Protein AF-A0A3A8P8Q5-F1 (afdb_monomer)

Radius of gyration: 15.75 Å; Cα contacts (8 Å, |Δi|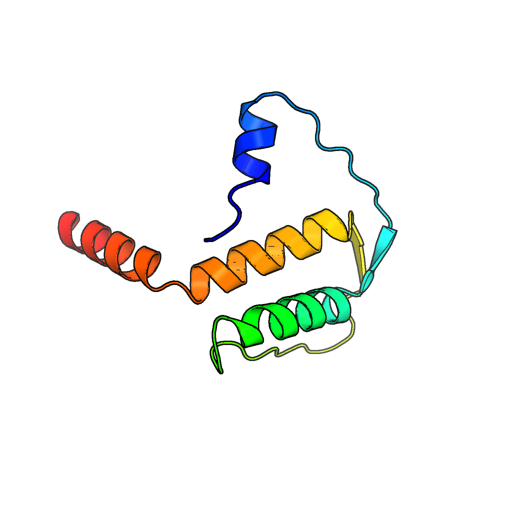>4): 75; chains: 1; bounding box: 47×32×35 Å

Organism: NCBI:txid2316726

pLDDT: mean 77.24, std 15.35, range [42.94, 94.06]

Sequence (89 aa):
MAPRLDASQIKAGKRVSLNVSECDLHAITLQALEELSAVFTDRFVLKAEGVLNLVADPTGLRRIVENLASNAAAPELFSTFSEFSRLRS

Foldseek 3Di:
DQCPPVVVCVVVVHDDDWDKDWDFLLVLLVVLVVVVCVVLPPQDDDDDDDTDIDITRSVVSSSVSNNVSVVSSDCVVVVVVVVVVVVVD

Secondary structure (DSSP, 8-state):
---THHHHHHHTTPPPPP--EEEEHHHHHHHHHHHHHTTSTT-------S--EEEE-HHHHHHHHHHHHHHHH-THHHHHHHHHHHTT-

Structure (mmCIF, N/CA/C/O backbone):
data_AF-A0A3A8P8Q5-F1
#
_entry.id   AF-A0A3A8P8Q5-F1
#
loop_
_atom_site.group_PDB
_atom_site.id
_atom_site.type_symbol
_atom_site.label_atom_id
_atom_site.label_alt_id
_atom_site.label_comp_id
_atom_site.label_asym_id
_atom_site.label_entity_id
_atom_site.label_seq_id
_atom_site.pdbx_PDB_ins_code
_atom_site.Cartn_x
_atom_site.Cartn_y
_atom_site.Cartn_z
_atom_site.occupancy
_atom_site.B_iso_or_equiv
_atom_site.auth_seq_id
_atom_site.auth_comp_id
_atom_site.auth_asym_id
_atom_site.auth_atom_id
_atom_site.pdbx_PDB_model_num
ATOM 1 N N . MET A 1 1 ? 9.691 10.495 -2.695 1.00 42.94 1 MET A N 1
ATOM 2 C CA . MET A 1 1 ? 9.403 11.093 -1.372 1.00 42.94 1 MET A CA 1
ATOM 3 C C . MET A 1 1 ? 8.533 10.109 -0.597 1.00 42.94 1 MET A C 1
ATOM 5 O O . MET A 1 1 ? 7.335 10.078 -0.823 1.00 42.94 1 MET A O 1
ATOM 9 N N . ALA A 1 2 ? 9.131 9.232 0.215 1.00 49.28 2 ALA A N 1
ATOM 10 C CA . ALA A 1 2 ? 8.392 8.203 0.954 1.00 49.28 2 ALA A CA 1
ATOM 11 C C . ALA A 1 2 ? 7.669 8.827 2.170 1.00 49.28 2 ALA A C 1
ATOM 13 O O . ALA A 1 2 ? 8.321 9.508 2.976 1.00 49.28 2 ALA A O 1
ATOM 14 N N . PRO A 1 3 ? 6.342 8.668 2.316 1.00 53.81 3 PRO A N 1
ATOM 15 C CA . PRO A 1 3 ? 5.582 9.352 3.356 1.00 53.81 3 PRO A CA 1
ATOM 16 C C . PRO A 1 3 ? 5.830 8.770 4.765 1.00 53.81 3 PRO A C 1
ATOM 18 O O . PRO A 1 3 ? 5.070 7.964 5.286 1.00 53.81 3 PRO A O 1
ATOM 21 N N . ARG A 1 4 ? 6.834 9.297 5.486 1.00 59.97 4 ARG A N 1
ATOM 22 C CA . ARG A 1 4 ? 7.082 9.092 6.945 1.00 59.97 4 ARG A CA 1
ATOM 23 C C . ARG A 1 4 ? 5.962 9.623 7.873 1.00 59.97 4 ARG A C 1
ATOM 25 O O . ARG A 1 4 ? 6.226 10.002 9.016 1.00 59.97 4 ARG A O 1
ATOM 32 N N . LEU A 1 5 ? 4.729 9.720 7.391 1.00 56.03 5 LEU A N 1
ATOM 33 C CA . LEU A 1 5 ? 3.668 10.520 8.000 1.00 56.03 5 LEU A CA 1
ATOM 34 C C . LEU A 1 5 ? 3.178 9.957 9.339 1.00 56.03 5 LEU A C 1
ATOM 36 O O . LEU A 1 5 ? 2.927 10.733 10.258 1.00 56.03 5 LEU A O 1
ATOM 40 N N . ASP A 1 6 ? 3.111 8.638 9.514 1.00 56.00 6 ASP A N 1
ATOM 41 C CA . ASP A 1 6 ? 2.571 8.087 10.765 1.00 56.00 6 ASP A CA 1
ATOM 42 C C . ASP A 1 6 ? 3.580 8.195 11.921 1.00 56.00 6 ASP A C 1
ATOM 44 O O . ASP A 1 6 ? 3.218 8.527 13.051 1.00 56.00 6 ASP A O 1
ATOM 48 N N . ALA A 1 7 ? 4.878 8.042 11.636 1.00 59.03 7 ALA A N 1
ATOM 49 C CA . ALA A 1 7 ? 5.927 8.208 12.641 1.00 59.03 7 ALA A CA 1
ATOM 50 C C . ALA A 1 7 ? 6.010 9.650 13.171 1.00 59.03 7 ALA A C 1
ATOM 52 O O . ALA A 1 7 ? 6.321 9.850 14.345 1.00 59.03 7 ALA A O 1
ATOM 53 N N . SER A 1 8 ? 5.750 10.661 12.334 1.00 58.19 8 SER A N 1
ATOM 54 C CA . SER A 1 8 ? 5.751 12.064 12.769 1.00 58.19 8 SER A CA 1
ATOM 55 C C . SER A 1 8 ? 4.490 12.431 13.559 1.00 58.19 8 SER A C 1
ATOM 57 O O . SER A 1 8 ? 4.597 13.153 14.549 1.00 58.19 8 SER A O 1
ATOM 59 N N . GLN A 1 9 ? 3.322 11.890 13.195 1.00 63.66 9 GLN A N 1
ATOM 60 C CA . GLN A 1 9 ? 2.053 12.098 13.910 1.00 63.66 9 GLN A CA 1
ATOM 61 C C . GLN A 1 9 ? 2.072 11.465 15.310 1.00 63.66 9 GLN A C 1
ATOM 63 O O . GLN A 1 9 ? 1.736 12.131 16.291 1.00 63.66 9 GLN A O 1
ATOM 68 N N . ILE A 1 10 ? 2.540 10.216 15.419 1.00 61.00 10 ILE A N 1
ATOM 69 C CA . ILE A 1 10 ? 2.655 9.503 16.701 1.00 61.00 10 ILE A CA 1
ATOM 70 C C . ILE A 1 10 ? 3.665 10.211 17.617 1.00 61.00 10 ILE A C 1
ATOM 72 O O . ILE A 1 10 ? 3.380 10.439 18.792 1.00 61.00 10 ILE A O 1
ATOM 76 N N . LYS A 1 11 ? 4.818 10.642 17.081 1.00 58.84 11 LYS A N 1
ATOM 77 C CA . LYS A 1 11 ? 5.819 11.417 17.841 1.00 58.84 11 LYS A CA 1
ATOM 78 C C . LYS A 1 11 ? 5.310 12.783 18.302 1.00 58.84 11 LYS A C 1
ATOM 80 O O . LYS A 1 11 ? 5.775 13.280 19.320 1.00 58.84 11 LYS A O 1
ATOM 85 N N . ALA A 1 12 ? 4.358 13.374 17.582 1.00 65.56 12 ALA A N 1
ATOM 86 C CA . ALA A 1 12 ? 3.703 14.622 17.964 1.00 65.56 12 ALA A CA 1
ATOM 87 C C . ALA A 1 12 ? 2.577 14.429 19.003 1.00 65.56 12 ALA A C 1
ATOM 89 O O . ALA A 1 12 ? 1.860 15.383 19.302 1.00 65.56 12 ALA A O 1
ATOM 90 N N . GLY A 1 13 ? 2.379 13.212 19.528 1.00 61.25 13 GLY A N 1
ATOM 91 C CA . GLY A 1 13 ? 1.339 12.910 20.516 1.00 61.25 13 GLY A CA 1
ATOM 92 C C . GLY A 1 13 ? -0.084 12.913 19.949 1.00 61.25 13 GLY A C 1
ATOM 93 O O . GLY A 1 13 ? -1.051 12.894 20.712 1.00 61.25 13 GLY A O 1
ATOM 94 N N . LYS A 1 14 ? -0.241 12.936 18.618 1.00 62.09 14 LYS A N 1
ATOM 95 C CA . LYS A 1 14 ? -1.555 12.875 17.973 1.00 62.09 14 LYS A CA 1
ATOM 96 C C . LYS A 1 14 ? -2.050 11.431 17.956 1.00 62.09 14 LYS A C 1
ATOM 98 O O . LYS A 1 14 ? -1.358 10.528 17.491 1.00 62.09 14 LYS A O 1
ATOM 103 N N . ARG A 1 15 ? -3.270 11.217 18.459 1.00 66.81 15 ARG A N 1
ATOM 104 C CA . ARG A 1 15 ? -3.962 9.926 18.355 1.00 66.81 15 ARG A CA 1
ATOM 105 C C . ARG A 1 15 ? -4.350 9.695 16.898 1.00 66.81 15 ARG A C 1
ATOM 107 O O . ARG A 1 15 ? -5.013 10.538 16.298 1.00 66.81 15 ARG A O 1
ATOM 114 N N . VAL A 1 16 ? -3.950 8.555 16.350 1.00 69.06 16 VAL A N 1
ATOM 115 C CA . VAL A 1 16 ? -4.419 8.100 15.040 1.00 69.06 16 VAL A CA 1
ATOM 116 C C . VAL A 1 16 ? -5.768 7.420 15.257 1.00 69.06 16 VAL A C 1
ATOM 118 O O . VAL A 1 16 ? -5.856 6.434 15.984 1.00 69.06 16 VAL A O 1
ATOM 121 N N . SER A 1 17 ? -6.830 7.984 14.682 1.00 76.12 17 SER A N 1
ATOM 122 C CA . SER A 1 17 ? -8.145 7.341 14.660 1.00 76.12 17 SER A CA 1
ATOM 123 C C . SER A 1 17 ? -8.097 6.176 13.679 1.00 76.12 17 SER A C 1
ATOM 125 O O . SER A 1 17 ? -7.871 6.400 12.493 1.00 76.12 17 SER A O 1
ATOM 127 N N . LEU A 1 18 ? -8.316 4.955 14.164 1.00 80.00 18 LEU A N 1
ATOM 128 C CA . LEU A 1 18 ? -8.439 3.768 13.321 1.00 80.00 18 LEU A CA 1
ATOM 129 C C . LEU A 1 18 ? -9.915 3.549 12.998 1.00 80.00 18 LEU A C 1
ATOM 131 O O . LEU A 1 18 ? -10.727 3.406 13.911 1.00 80.00 18 LEU A O 1
ATOM 135 N N . ASN A 1 19 ? -10.256 3.519 11.711 1.00 87.38 19 ASN A N 1
ATOM 136 C CA . ASN A 1 19 ? -11.578 3.108 11.255 1.00 87.38 19 ASN A CA 1
ATOM 137 C C . ASN A 1 19 ? -11.480 1.695 10.686 1.00 87.38 19 ASN A C 1
ATOM 139 O O . ASN A 1 19 ? -11.108 1.510 9.533 1.00 87.38 19 ASN A O 1
ATOM 143 N N . VAL A 1 20 ? -11.731 0.706 11.533 1.00 91.81 20 VAL A N 1
ATOM 144 C CA . VAL A 1 20 ? -11.448 -0.691 11.220 1.00 91.81 20 VAL A CA 1
ATOM 145 C C . VAL A 1 20 ? -12.611 -1.309 10.437 1.00 91.81 20 VAL A C 1
ATOM 147 O O . VAL A 1 20 ? -13.752 -1.258 10.891 1.00 91.81 20 VAL A O 1
ATOM 150 N N . SER A 1 21 ? -12.322 -1.929 9.292 1.00 92.69 21 SER A N 1
ATOM 151 C CA . SER A 1 21 ? -13.289 -2.655 8.461 1.00 92.69 21 SER A CA 1
ATOM 152 C C . SER A 1 21 ? -12.687 -3.940 7.894 1.00 92.69 21 SER A C 1
ATOM 154 O O . SER A 1 21 ? -11.470 -4.136 7.923 1.00 92.69 21 SER A O 1
ATOM 156 N N . GLU A 1 22 ? -13.531 -4.816 7.347 1.00 94.06 22 GLU A N 1
ATOM 157 C CA . GLU A 1 22 ? -13.046 -5.883 6.469 1.00 94.06 22 GLU A CA 1
ATOM 158 C C . GLU A 1 22 ? -12.336 -5.262 5.261 1.00 94.06 22 GLU A C 1
ATOM 160 O O . GLU A 1 22 ? -12.824 -4.307 4.651 1.00 94.06 22 GLU A O 1
ATOM 165 N N . CYS A 1 23 ? -11.150 -5.776 4.966 1.00 92.88 23 CYS A N 1
ATOM 166 C CA . CYS A 1 23 ? -10.258 -5.281 3.934 1.00 92.88 23 CYS A CA 1
ATOM 167 C C . CYS A 1 23 ? -9.785 -6.444 3.068 1.00 92.88 23 CYS A C 1
ATOM 169 O O . CYS A 1 23 ? -9.299 -7.451 3.588 1.00 92.88 23 CYS A O 1
ATOM 171 N N . ASP A 1 24 ? -9.850 -6.250 1.755 1.00 91.88 24 ASP A N 1
ATOM 172 C CA . ASP A 1 24 ? -9.143 -7.071 0.778 1.00 91.88 24 ASP A CA 1
ATOM 173 C C . ASP A 1 24 ? -7.729 -6.499 0.599 1.00 91.88 24 ASP A C 1
ATOM 175 O O . ASP A 1 24 ? -7.533 -5.454 -0.036 1.00 91.88 24 ASP A O 1
ATOM 179 N N . LEU A 1 25 ? -6.726 -7.162 1.189 1.00 91.06 25 LEU A N 1
ATOM 180 C CA . LEU A 1 25 ? -5.348 -6.672 1.106 1.00 91.06 25 LEU A CA 1
ATOM 181 C C . LEU A 1 25 ? -4.807 -6.720 -0.322 1.00 91.06 25 LEU A C 1
ATOM 183 O O . LEU A 1 25 ? -3.983 -5.879 -0.686 1.00 91.06 25 LEU A O 1
ATOM 187 N N . HIS A 1 26 ? -5.256 -7.684 -1.126 1.00 92.81 26 HIS A N 1
ATOM 188 C CA . HIS A 1 26 ? -4.823 -7.798 -2.508 1.00 92.81 26 HIS A CA 1
ATOM 189 C C . HIS A 1 26 ? -5.291 -6.578 -3.301 1.00 92.81 26 HIS A C 1
ATOM 191 O O . HIS A 1 26 ? -4.470 -5.923 -3.942 1.00 92.81 26 HIS A O 1
ATOM 197 N N . ALA A 1 27 ? -6.570 -6.211 -3.183 1.00 92.50 27 ALA A N 1
ATOM 198 C CA . ALA A 1 27 ? -7.119 -5.029 -3.845 1.00 92.50 27 ALA A CA 1
ATOM 199 C C . ALA A 1 27 ? -6.411 -3.732 -3.415 1.00 92.50 27 ALA A C 1
ATOM 201 O O . ALA A 1 27 ? -6.043 -2.922 -4.266 1.00 92.50 27 ALA A O 1
ATOM 202 N N . ILE A 1 28 ? -6.169 -3.553 -2.111 1.00 93.69 28 ILE A N 1
ATOM 203 C CA . ILE A 1 28 ? -5.461 -2.375 -1.580 1.00 93.69 28 ILE A CA 1
ATOM 204 C C . ILE A 1 28 ? -4.025 -2.308 -2.116 1.00 93.69 28 ILE A C 1
ATOM 206 O O . ILE A 1 28 ? -3.558 -1.244 -2.523 1.00 93.69 28 ILE A O 1
ATOM 210 N N . THR A 1 29 ? -3.323 -3.443 -2.123 1.00 93.62 29 THR A N 1
ATOM 211 C CA . THR A 1 29 ? -1.928 -3.513 -2.575 1.00 93.62 29 THR A CA 1
ATOM 212 C C . THR A 1 29 ? -1.824 -3.259 -4.070 1.00 93.62 29 THR A C 1
ATOM 214 O O . THR A 1 29 ? -0.963 -2.495 -4.494 1.00 93.62 29 THR A O 1
ATOM 217 N N . LEU A 1 30 ? -2.713 -3.859 -4.865 1.00 93.31 30 LEU A N 1
ATOM 218 C CA . LEU A 1 30 ? -2.744 -3.672 -6.309 1.00 93.31 30 LEU A CA 1
ATOM 219 C C . LEU A 1 30 ? -2.937 -2.196 -6.669 1.00 93.31 30 LEU A C 1
ATOM 221 O O . LEU A 1 30 ? -2.112 -1.651 -7.394 1.00 93.31 30 LEU A O 1
ATOM 225 N N . GLN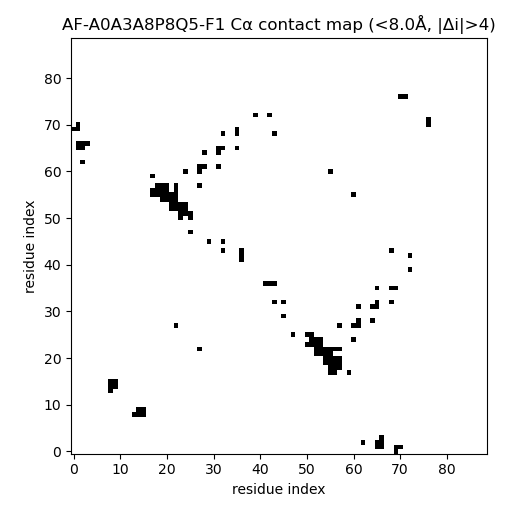 A 1 31 ? -3.941 -1.534 -6.083 1.00 93.50 31 GLN A N 1
ATOM 226 C CA . GLN A 1 31 ? -4.197 -0.109 -6.328 1.00 93.50 31 GLN A CA 1
ATOM 227 C C . GLN A 1 31 ? -2.985 0.762 -5.970 1.00 93.50 31 GLN A C 1
ATOM 229 O O . GLN A 1 31 ? -2.578 1.619 -6.752 1.00 93.50 31 GLN A O 1
ATOM 234 N N . ALA A 1 32 ? -2.361 0.519 -4.814 1.00 93.00 32 ALA A N 1
ATOM 235 C CA . ALA A 1 32 ? -1.177 1.268 -4.402 1.00 93.00 32 ALA A CA 1
ATOM 236 C C . ALA A 1 32 ? 0.009 1.066 -5.365 1.00 93.00 32 ALA A C 1
ATOM 238 O O . ALA A 1 32 ? 0.725 2.015 -5.686 1.00 93.00 32 ALA A O 1
ATOM 239 N N . LEU A 1 33 ? 0.231 -0.164 -5.839 1.00 92.25 33 LEU A N 1
ATOM 240 C CA . LEU A 1 33 ? 1.315 -0.467 -6.773 1.00 92.25 33 LEU A CA 1
ATOM 241 C C . LEU A 1 33 ? 1.053 0.086 -8.176 1.00 92.25 33 LEU A C 1
ATOM 243 O O . LEU A 1 33 ? 2.002 0.535 -8.813 1.00 92.25 33 LEU A O 1
ATOM 247 N N . GLU A 1 34 ? -0.192 0.091 -8.655 1.00 91.56 34 GLU A N 1
ATOM 248 C CA . GLU A 1 34 ? -0.569 0.711 -9.934 1.00 91.56 34 GLU A CA 1
ATOM 249 C C . GLU A 1 34 ? -0.243 2.209 -9.936 1.00 91.56 34 GLU A C 1
ATOM 251 O O . GLU A 1 34 ? 0.421 2.703 -10.850 1.00 91.56 34 GLU A O 1
ATOM 256 N N . GLU A 1 35 ? -0.611 2.923 -8.871 1.00 90.94 35 GLU A N 1
ATOM 257 C CA . GLU A 1 35 ? -0.287 4.343 -8.724 1.00 90.94 35 GLU A CA 1
ATOM 258 C C . GLU A 1 35 ? 1.225 4.590 -8.626 1.00 90.94 35 GL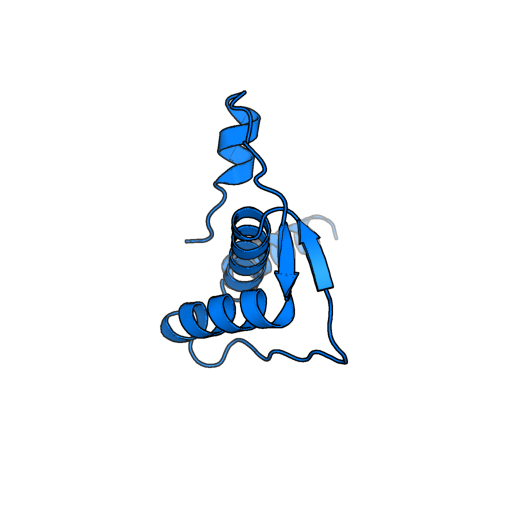U A C 1
ATOM 260 O O . GLU A 1 35 ? 1.766 5.486 -9.279 1.00 90.94 35 GLU A O 1
ATOM 265 N N . LEU A 1 36 ? 1.940 3.778 -7.844 1.00 89.19 36 LEU A N 1
ATOM 266 C CA . LEU A 1 36 ? 3.392 3.902 -7.713 1.00 89.19 36 LEU A CA 1
ATOM 267 C C . LEU A 1 36 ? 4.136 3.521 -8.996 1.00 89.19 36 LEU A C 1
ATOM 269 O O . LEU A 1 36 ? 5.221 4.049 -9.235 1.00 89.19 36 LEU A O 1
ATOM 273 N N . SER A 1 37 ? 3.569 2.658 -9.837 1.00 88.25 37 SER A N 1
ATOM 274 C CA . SER A 1 37 ? 4.159 2.270 -11.125 1.00 88.25 37 SER A CA 1
ATOM 275 C C . SER A 1 37 ? 4.176 3.425 -12.127 1.00 88.25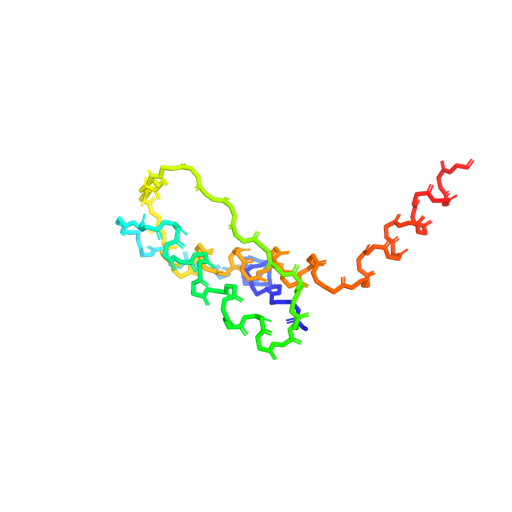 37 SER A C 1
ATOM 277 O O . SER A 1 37 ? 5.068 3.479 -12.973 1.00 88.25 37 SER A O 1
ATOM 279 N N . ALA A 1 38 ? 3.269 4.401 -11.990 1.00 86.69 38 ALA A N 1
ATOM 280 C CA . ALA A 1 38 ? 3.331 5.644 -12.760 1.00 86.69 38 ALA A CA 1
ATOM 281 C C . ALA A 1 38 ? 4.579 6.486 -12.422 1.00 86.69 38 ALA A C 1
ATOM 283 O O . ALA A 1 38 ? 5.044 7.261 -13.254 1.00 86.69 38 ALA A O 1
ATOM 284 N N . VAL A 1 39 ? 5.133 6.329 -11.212 1.00 86.19 39 VAL A N 1
ATOM 285 C CA . VAL A 1 39 ? 6.317 7.061 -10.729 1.00 86.19 39 VAL A CA 1
ATOM 286 C C . VAL A 1 39 ? 7.599 6.234 -10.873 1.00 86.19 39 VAL A C 1
ATOM 288 O O . VAL A 1 39 ? 8.644 6.761 -11.245 1.00 86.19 39 VAL A O 1
ATOM 291 N N . PHE A 1 40 ? 7.531 4.937 -10.576 1.00 82.25 40 PHE A N 1
ATOM 292 C CA . PHE A 1 40 ? 8.662 4.010 -10.538 1.00 82.25 40 PHE A CA 1
ATOM 293 C C . PHE A 1 40 ? 8.484 2.905 -11.584 1.00 82.25 40 PHE A C 1
ATOM 295 O O . PHE A 1 40 ? 8.385 1.727 -11.238 1.00 82.25 40 PHE A O 1
ATOM 302 N N . THR A 1 41 ? 8.417 3.301 -12.856 1.00 80.81 41 THR A N 1
ATOM 303 C CA . THR A 1 41 ? 8.147 2.426 -14.009 1.00 80.81 41 THR A CA 1
ATOM 304 C C . THR A 1 41 ? 8.858 1.071 -13.900 1.00 80.81 41 THR A C 1
ATOM 306 O O . THR A 1 41 ? 10.073 1.012 -13.696 1.00 80.81 41 THR A O 1
ATOM 309 N N . ASP A 1 42 ? 8.078 -0.008 -14.014 1.00 75.88 42 ASP A N 1
ATOM 310 C CA . ASP A 1 42 ? 8.514 -1.413 -14.041 1.00 75.88 42 ASP A CA 1
ATOM 311 C C . ASP A 1 42 ? 9.306 -1.914 -12.814 1.00 75.88 42 ASP A C 1
ATOM 313 O O . ASP A 1 42 ? 10.102 -2.851 -12.909 1.00 75.88 42 ASP A O 1
ATOM 317 N N . ARG A 1 43 ? 9.105 -1.320 -11.629 1.00 82.50 43 ARG A N 1
ATOM 318 C CA . ARG A 1 43 ? 9.810 -1.733 -10.395 1.00 82.50 43 ARG A CA 1
ATOM 319 C C . ARG A 1 43 ? 9.071 -2.730 -9.512 1.00 82.50 43 ARG A C 1
ATOM 321 O O . ARG A 1 43 ? 9.693 -3.297 -8.614 1.00 82.50 43 ARG A O 1
ATOM 328 N N . PHE A 1 44 ? 7.784 -2.957 -9.743 1.00 87.31 44 PHE A N 1
ATOM 329 C CA . PHE A 1 44 ? 6.954 -3.756 -8.846 1.00 87.31 44 PHE A CA 1
ATOM 330 C C . PHE A 1 44 ? 6.369 -4.976 -9.547 1.00 87.31 44 PHE A C 1
ATOM 332 O O . PHE A 1 44 ? 5.910 -4.903 -10.681 1.00 87.31 44 PHE A O 1
ATOM 339 N N . VAL A 1 45 ? 6.353 -6.102 -8.834 1.00 88.56 45 VAL A N 1
ATOM 340 C CA . VAL A 1 45 ? 5.652 -7.322 -9.239 1.00 88.56 45 VAL A CA 1
ATOM 341 C C . VAL A 1 45 ? 4.821 -7.783 -8.051 1.00 88.56 45 VAL A C 1
ATOM 343 O O . VAL A 1 45 ? 5.378 -8.127 -7.007 1.00 88.56 45 VAL A O 1
ATOM 346 N N . LEU A 1 46 ? 3.497 -7.796 -8.202 1.00 89.25 46 LEU A N 1
ATOM 347 C CA . LEU A 1 46 ? 2.595 -8.337 -7.191 1.00 89.25 46 LEU A CA 1
ATOM 348 C C . LEU A 1 46 ? 2.453 -9.848 -7.393 1.00 89.25 46 LEU A C 1
ATOM 350 O O . LEU A 1 46 ? 2.001 -10.304 -8.440 1.00 89.25 46 LEU A O 1
ATOM 354 N N . LYS A 1 47 ? 2.841 -10.626 -6.381 1.00 89.69 47 LYS A N 1
ATOM 355 C CA . LYS A 1 47 ? 2.569 -12.065 -6.299 1.00 89.69 47 LYS A CA 1
ATOM 356 C C . LYS A 1 47 ? 1.729 -12.316 -5.059 1.00 89.69 47 LYS A C 1
ATOM 358 O O . LYS A 1 47 ? 2.188 -12.037 -3.954 1.00 89.69 47 LYS A O 1
ATOM 363 N N . ALA A 1 48 ? 0.524 -12.832 -5.246 1.00 85.69 48 ALA A N 1
ATOM 364 C CA . ALA A 1 48 ? -0.368 -13.197 -4.158 1.00 85.69 48 ALA A CA 1
ATOM 365 C C . ALA A 1 48 ? -0.971 -14.574 -4.435 1.00 85.69 48 ALA A C 1
ATOM 367 O O . ALA A 1 48 ? -1.416 -14.850 -5.549 1.00 85.69 48 ALA A O 1
ATOM 368 N N . GLU A 1 49 ? -0.975 -15.428 -3.415 1.00 84.62 49 GLU A N 1
ATOM 369 C CA . GLU A 1 49 ? -1.644 -16.725 -3.443 1.00 84.62 49 GLU A CA 1
ATOM 370 C C . GLU A 1 49 ? -2.833 -16.682 -2.482 1.00 84.62 49 GLU A C 1
ATOM 372 O O . GLU A 1 49 ? -2.673 -16.429 -1.288 1.00 84.62 49 GLU A O 1
ATOM 377 N N . GLY A 1 50 ? -4.033 -16.930 -3.011 1.00 79.69 50 GLY A N 1
ATOM 378 C CA . GLY A 1 50 ? -5.271 -16.904 -2.234 1.00 79.69 50 GLY A CA 1
ATOM 379 C C . GLY A 1 50 ? -5.785 -15.499 -1.904 1.00 79.69 50 GLY A C 1
ATOM 380 O O . GLY A 1 50 ? -5.211 -14.480 -2.286 1.00 79.69 50 GLY A O 1
ATOM 381 N N . VAL A 1 51 ? -6.920 -15.462 -1.206 1.00 79.75 51 VAL A N 1
ATOM 382 C CA . VAL A 1 51 ? -7.558 -14.225 -0.739 1.00 79.75 51 VAL A CA 1
ATOM 383 C C . VAL A 1 51 ? -7.112 -13.961 0.692 1.00 79.75 51 VAL A C 1
ATOM 385 O O . VAL A 1 51 ? -7.321 -14.802 1.568 1.00 79.75 51 VAL A O 1
ATOM 388 N N . LEU A 1 52 ? -6.527 -12.788 0.939 1.00 83.75 52 LEU A N 1
ATOM 389 C CA . LEU A 1 52 ? -6.182 -12.349 2.286 1.00 83.75 52 LEU A CA 1
ATOM 390 C C . LEU A 1 52 ? -7.157 -11.265 2.752 1.00 83.75 52 LEU A C 1
ATOM 392 O O . LEU A 1 52 ? -6.944 -10.073 2.523 1.00 83.75 52 LEU A O 1
ATOM 396 N N . ASN A 1 53 ? -8.210 -11.712 3.434 1.00 86.56 53 ASN A N 1
ATOM 397 C CA . ASN A 1 53 ? -9.163 -10.841 4.111 1.00 86.56 53 ASN A CA 1
ATOM 398 C C . ASN A 1 53 ? -8.707 -10.590 5.543 1.00 86.56 53 ASN A C 1
ATOM 400 O O . ASN A 1 53 ? -8.359 -11.520 6.272 1.00 86.56 53 ASN A O 1
ATOM 404 N N . LEU A 1 54 ? -8.724 -9.329 5.954 1.00 89.44 54 LEU A N 1
ATOM 405 C CA . LEU A 1 54 ? -8.299 -8.924 7.287 1.00 89.44 54 LEU A CA 1
ATOM 406 C C . LEU A 1 54 ? -9.154 -7.765 7.796 1.00 89.44 54 LEU A C 1
ATOM 408 O O . LEU A 1 54 ? -9.721 -7.008 7.015 1.00 89.44 54 LEU A O 1
ATOM 412 N N . VAL A 1 55 ? -9.238 -7.624 9.116 1.00 92.62 55 VAL A N 1
ATOM 413 C CA . VAL A 1 55 ? -9.979 -6.546 9.777 1.00 92.62 55 VAL A CA 1
ATOM 414 C C . VAL A 1 55 ? -8.973 -5.484 10.228 1.00 92.62 55 VAL A C 1
ATOM 416 O O . VAL A 1 55 ? -8.251 -5.687 11.203 1.00 92.62 55 VAL A O 1
ATOM 419 N N . ALA A 1 56 ? -8.868 -4.378 9.487 1.00 91.00 56 ALA A N 1
ATOM 420 C CA . ALA A 1 56 ? -7.933 -3.280 9.767 1.00 91.00 56 ALA A CA 1
ATOM 421 C C . ALA A 1 56 ? -8.467 -1.936 9.250 1.00 91.00 56 ALA A C 1
ATOM 423 O O . ALA A 1 56 ? -9.528 -1.878 8.641 1.00 91.00 56 ALA A O 1
ATOM 424 N N . A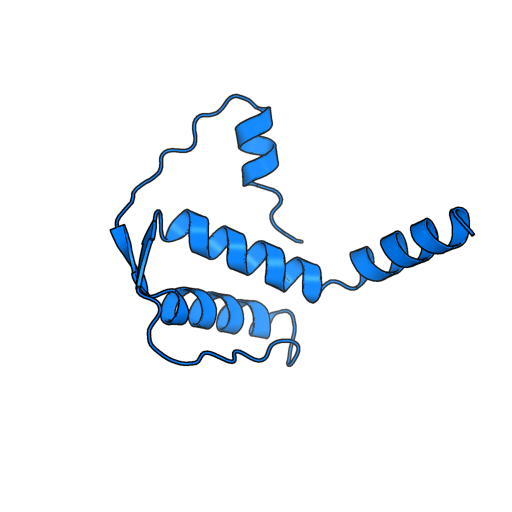SP A 1 57 ? -7.739 -0.845 9.502 1.00 91.00 57 ASP A N 1
ATOM 425 C CA . ASP A 1 57 ? -8.007 0.429 8.830 1.00 91.00 57 ASP A CA 1
ATOM 426 C C . ASP A 1 57 ? -7.457 0.383 7.391 1.00 91.00 57 ASP A C 1
ATOM 428 O O . ASP A 1 57 ? -6.231 0.323 7.222 1.00 91.00 57 ASP A O 1
ATOM 432 N N . PRO A 1 58 ? -8.312 0.430 6.351 1.00 91.50 58 PRO A N 1
ATOM 433 C CA . PRO A 1 58 ? -7.868 0.342 4.961 1.00 91.50 58 PRO A CA 1
ATOM 434 C C . PRO A 1 58 ? -6.936 1.498 4.579 1.00 91.50 58 PRO A C 1
ATOM 436 O O . PRO A 1 58 ? -6.019 1.319 3.776 1.00 91.50 58 PRO A O 1
ATOM 439 N N . THR A 1 59 ? -7.116 2.675 5.191 1.00 89.50 59 THR A N 1
ATOM 440 C CA . THR A 1 59 ? -6.251 3.835 4.938 1.00 89.50 59 THR A CA 1
ATOM 441 C C . THR A 1 59 ? -4.856 3.603 5.510 1.00 89.50 59 THR A C 1
ATOM 443 O O . THR A 1 59 ? -3.858 3.825 4.825 1.00 89.50 59 THR A O 1
ATOM 446 N N . GLY A 1 60 ? -4.773 3.128 6.755 1.00 88.12 60 GLY A N 1
ATOM 447 C CA . GLY A 1 60 ? -3.516 2.748 7.393 1.00 88.12 60 GLY A CA 1
ATOM 448 C C . GLY A 1 60 ? -2.779 1.643 6.635 1.00 88.12 60 GLY A C 1
ATOM 449 O O . GLY A 1 60 ? -1.578 1.765 6.399 1.00 88.12 60 GLY A O 1
ATOM 450 N N . LEU A 1 61 ? -3.486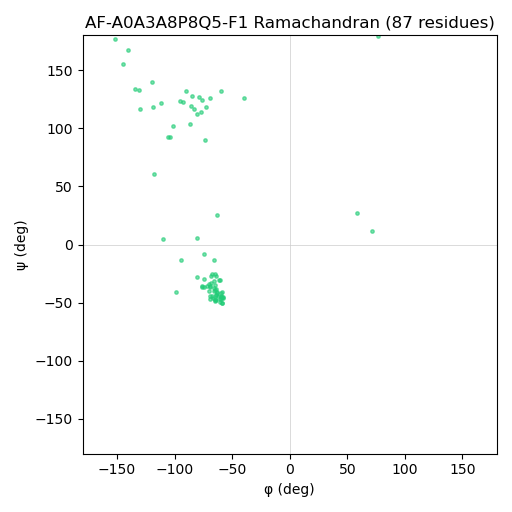 0.602 6.183 1.00 90.94 61 LEU A N 1
ATOM 451 C CA . LEU A 1 61 ? -2.885 -0.464 5.376 1.00 90.94 61 LEU A CA 1
ATOM 452 C C . LEU A 1 61 ? -2.291 0.054 4.071 1.00 90.94 61 LEU A C 1
ATOM 454 O O . LEU A 1 61 ? -1.148 -0.270 3.748 1.00 90.94 61 LEU A O 1
ATOM 458 N N . ARG A 1 62 ? -3.041 0.882 3.339 1.00 91.75 62 ARG A N 1
ATOM 459 C CA . ARG A 1 62 ? -2.554 1.475 2.094 1.00 91.75 62 ARG A CA 1
ATOM 460 C C . ARG A 1 62 ? -1.274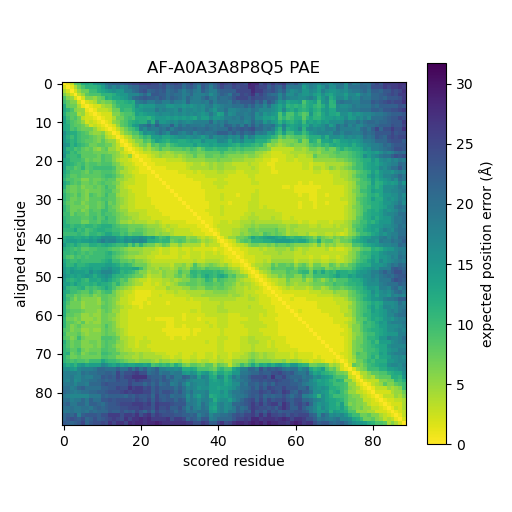 2.277 2.324 1.00 91.75 62 ARG A C 1
ATOM 462 O O . ARG A 1 62 ? -0.297 2.074 1.610 1.00 91.75 62 ARG A O 1
ATOM 469 N N . ARG A 1 63 ? -1.235 3.110 3.370 1.00 88.25 63 ARG A N 1
ATOM 470 C CA . ARG A 1 63 ? -0.027 3.873 3.736 1.00 88.25 63 ARG A CA 1
ATOM 471 C C . ARG A 1 63 ? 1.167 2.972 4.025 1.00 88.25 63 ARG A C 1
ATOM 473 O O . ARG A 1 63 ? 2.285 3.302 3.638 1.00 88.25 63 ARG A O 1
ATOM 480 N N . ILE A 1 64 ? 0.953 1.847 4.709 1.00 87.88 64 ILE A N 1
ATOM 481 C CA . ILE A 1 64 ? 2.015 0.870 4.977 1.00 87.88 64 ILE A CA 1
ATOM 482 C C . ILE A 1 64 ? 2.572 0.326 3.659 1.00 87.88 64 ILE A C 1
ATOM 484 O O . ILE A 1 64 ? 3.788 0.352 3.467 1.00 87.88 64 ILE A O 1
ATOM 488 N N . VAL A 1 65 ? 1.704 -0.109 2.740 1.00 91.44 65 VAL A N 1
ATOM 489 C CA . VAL A 1 65 ? 2.117 -0.614 1.421 1.00 91.44 65 VAL A CA 1
ATOM 490 C C . VAL A 1 65 ? 2.899 0.449 0.651 1.00 91.44 65 VAL A C 1
ATOM 492 O O . VAL A 1 65 ? 4.011 0.178 0.203 1.00 91.44 65 VAL A O 1
ATOM 495 N N . GLU A 1 66 ? 2.367 1.667 0.549 1.00 90.00 66 GLU A N 1
ATOM 496 C CA . GLU A 1 66 ? 3.004 2.766 -0.184 1.00 90.00 66 GLU A CA 1
ATOM 497 C C . GLU A 1 66 ? 4.385 3.106 0.376 1.00 90.00 66 GLU A C 1
ATOM 499 O O . GLU A 1 66 ? 5.342 3.316 -0.372 1.00 90.00 66 GLU A O 1
ATOM 504 N N . ASN A 1 67 ? 4.515 3.119 1.700 1.00 86.44 67 ASN A N 1
ATOM 505 C CA . ASN A 1 67 ? 5.783 3.370 2.368 1.00 86.44 67 ASN A CA 1
ATOM 506 C C . ASN A 1 67 ? 6.812 2.289 2.066 1.00 86.44 67 ASN A C 1
ATOM 508 O O . ASN A 1 67 ? 7.952 2.605 1.735 1.00 86.44 67 ASN A O 1
ATOM 512 N N . LEU A 1 68 ? 6.425 1.020 2.172 1.00 85.62 68 LEU A N 1
ATOM 513 C CA . LEU A 1 68 ? 7.330 -0.093 1.904 1.00 85.62 68 LEU A CA 1
ATOM 514 C C . LEU A 1 68 ? 7.752 -0.124 0.432 1.00 85.62 68 LEU A C 1
ATOM 516 O O . LEU A 1 68 ? 8.944 -0.208 0.141 1.00 85.62 68 LEU A O 1
ATOM 520 N N . ALA A 1 69 ? 6.796 0.008 -0.485 1.00 88.69 69 ALA A N 1
ATOM 521 C CA . ALA A 1 69 ? 7.041 -0.020 -1.921 1.00 88.69 69 ALA A CA 1
ATOM 522 C C . ALA A 1 69 ? 7.906 1.166 -2.377 1.00 88.69 69 ALA A C 1
ATOM 524 O O . ALA A 1 69 ? 8.911 0.975 -3.059 1.00 88.69 69 ALA A O 1
ATOM 525 N N . SER A 1 70 ? 7.582 2.388 -1.948 1.00 85.69 70 SER A N 1
ATOM 526 C CA . SER A 1 70 ? 8.375 3.573 -2.303 1.00 85.69 70 SER A CA 1
ATOM 527 C C . SER A 1 70 ? 9.786 3.536 -1.712 1.00 85.69 70 SER A C 1
ATOM 529 O O . SER A 1 70 ? 10.735 3.920 -2.394 1.00 85.69 70 SER A O 1
ATOM 531 N N . ASN A 1 71 ? 9.951 3.023 -0.487 1.00 83.06 71 ASN A N 1
ATOM 532 C CA . ASN A 1 71 ? 11.271 2.804 0.106 1.00 83.06 71 ASN A CA 1
ATOM 533 C C . ASN A 1 71 ? 12.080 1.751 -0.660 1.00 83.06 71 ASN A C 1
ATOM 535 O O . ASN A 1 71 ? 13.284 1.919 -0.815 1.00 83.06 71 ASN A O 1
ATOM 539 N N . ALA A 1 72 ? 11.441 0.680 -1.136 1.00 83.19 72 ALA A N 1
ATOM 540 C CA . ALA A 1 72 ? 12.107 -0.357 -1.920 1.00 83.19 72 ALA A CA 1
ATOM 541 C C . ALA A 1 72 ? 12.510 0.139 -3.320 1.00 83.19 72 ALA A C 1
ATOM 543 O O . ALA A 1 72 ? 13.543 -0.270 -3.846 1.00 83.19 72 ALA A O 1
ATOM 544 N N . ALA A 1 73 ? 11.713 1.029 -3.917 1.00 83.88 73 ALA A N 1
ATOM 545 C CA . ALA A 1 73 ? 11.991 1.601 -5.231 1.00 83.88 73 ALA A CA 1
ATOM 546 C C . ALA A 1 73 ? 13.013 2.748 -5.200 1.00 83.88 73 ALA A C 1
ATOM 548 O O . ALA A 1 73 ? 13.708 2.963 -6.193 1.00 83.88 73 ALA A O 1
ATOM 549 N N . ALA A 1 74 ? 13.122 3.482 -4.088 1.00 74.62 74 ALA A N 1
ATOM 550 C CA . ALA 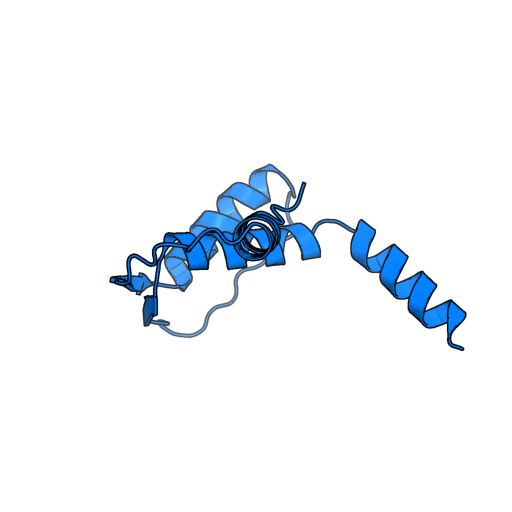A 1 74 ? 14.112 4.539 -3.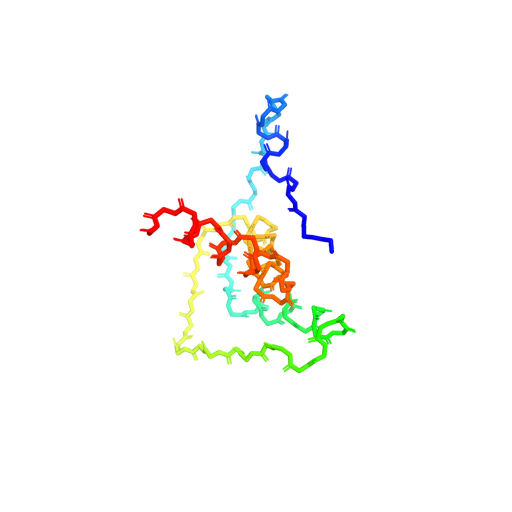910 1.00 74.62 74 ALA A CA 1
ATOM 551 C C . ALA A 1 74 ? 15.485 3.942 -3.513 1.00 74.62 74 ALA A C 1
ATOM 553 O O . ALA A 1 74 ? 15.638 3.456 -2.392 1.00 74.62 74 ALA A O 1
ATOM 554 N N . PRO A 1 75 ? 16.527 4.015 -4.369 1.00 59.19 75 PRO A N 1
ATOM 555 C CA . PRO A 1 75 ? 17.830 3.386 -4.106 1.00 59.19 75 PRO A CA 1
ATOM 556 C C . PRO A 1 75 ? 18.601 3.980 -2.916 1.00 59.19 75 PRO A C 1
ATOM 558 O O . PRO A 1 75 ? 19.577 3.388 -2.454 1.00 59.19 75 PRO A O 1
ATOM 561 N N . GLU A 1 76 ? 18.185 5.148 -2.421 1.00 56.47 76 GLU A N 1
ATOM 562 C CA . GLU A 1 76 ? 18.889 5.923 -1.391 1.00 56.47 76 GLU A CA 1
ATOM 563 C C . GLU A 1 76 ? 19.043 5.157 -0.065 1.00 56.47 76 GLU A C 1
ATOM 565 O O . GLU A 1 76 ? 20.049 5.306 0.621 1.00 56.47 76 GLU A O 1
ATOM 570 N N . LEU A 1 77 ? 18.111 4.260 0.279 1.00 53.94 77 LEU A N 1
ATOM 571 C CA . LEU A 1 77 ? 18.242 3.420 1.477 1.00 53.94 77 LEU A CA 1
ATOM 572 C C . LEU A 1 77 ? 19.264 2.290 1.304 1.00 53.94 77 LEU A C 1
ATOM 574 O O . LEU A 1 77 ? 19.905 1.890 2.276 1.00 53.94 77 LEU A O 1
ATOM 578 N N . PHE A 1 78 ? 19.455 1.791 0.081 1.00 52.69 78 PHE A N 1
ATOM 579 C CA . PHE A 1 78 ? 20.397 0.706 -0.184 1.00 52.69 78 PHE A CA 1
ATOM 580 C C . PHE A 1 78 ? 21.849 1.201 -0.133 1.00 52.69 78 PHE A C 1
ATOM 582 O O . PHE A 1 78 ? 22.711 0.496 0.394 1.00 52.69 78 PHE A O 1
ATOM 589 N N . SER A 1 79 ? 22.127 2.429 -0.599 1.00 51.56 79 SER A N 1
ATOM 590 C CA . SER A 1 79 ? 23.475 3.011 -0.502 1.00 51.56 79 SER A CA 1
ATOM 591 C C . SER A 1 79 ? 23.848 3.346 0.943 1.00 51.56 79 SER A C 1
ATOM 593 O O . SER A 1 79 ? 24.934 2.974 1.384 1.00 51.56 79 SER A O 1
ATOM 595 N N . THR A 1 80 ? 22.934 3.948 1.715 1.00 54.25 80 THR A N 1
ATOM 596 C CA . THR A 1 80 ? 23.180 4.277 3.128 1.00 54.25 80 THR A CA 1
ATOM 597 C C . THR A 1 80 ? 23.347 3.026 3.993 1.00 54.25 80 THR A C 1
ATOM 599 O O . THR A 1 80 ? 24.226 2.997 4.850 1.00 54.25 80 THR A O 1
ATOM 602 N N . PHE A 1 81 ? 22.561 1.964 3.769 1.00 55.47 81 PHE A N 1
ATOM 603 C CA . PHE A 1 81 ? 22.709 0.710 4.521 1.00 55.47 81 PHE A CA 1
ATOM 604 C C . PHE A 1 81 ? 24.001 -0.039 4.142 1.00 55.47 81 PHE A C 1
ATOM 606 O O . PHE A 1 81 ? 24.706 -0.523 5.025 1.00 55.47 81 PHE A O 1
ATOM 613 N N . SER A 1 82 ? 24.368 -0.056 2.853 1.00 56.47 82 SER A N 1
ATOM 614 C CA . SER A 1 82 ? 25.651 -0.590 2.359 1.00 56.47 82 SER A CA 1
ATOM 615 C C . SER A 1 82 ? 26.864 0.123 2.975 1.00 56.47 82 SER A C 1
ATOM 617 O O . SER A 1 82 ? 27.817 -0.534 3.399 1.00 56.47 82 SER A O 1
ATOM 619 N N . GLU A 1 83 ? 26.851 1.458 3.044 1.00 55.56 83 GLU A N 1
ATOM 620 C CA . GLU A 1 83 ? 27.906 2.232 3.717 1.00 55.56 83 GLU A CA 1
ATOM 621 C C . GLU A 1 83 ? 27.972 1.922 5.216 1.00 55.56 83 GLU A C 1
ATOM 623 O O . GLU A 1 83 ? 29.061 1.726 5.760 1.00 55.56 83 GLU A O 1
ATOM 628 N N . PHE A 1 84 ? 26.819 1.797 5.878 1.00 55.25 84 PHE A N 1
ATOM 629 C CA . PHE A 1 84 ? 26.760 1.454 7.298 1.00 55.25 84 PHE A CA 1
ATOM 630 C C . PHE A 1 84 ? 27.316 0.054 7.592 1.00 55.25 84 PHE A C 1
ATOM 632 O O . PHE A 1 84 ? 27.987 -0.135 8.605 1.00 55.25 84 PHE A O 1
ATOM 639 N N . SER A 1 85 ? 27.065 -0.923 6.715 1.00 56.97 85 SER A N 1
ATOM 640 C CA . SER A 1 85 ? 27.623 -2.274 6.838 1.00 56.97 85 SER A CA 1
ATOM 641 C C . SER A 1 85 ? 29.136 -2.312 6.596 1.00 56.97 85 SER A C 1
ATOM 643 O O . SER A 1 85 ? 29.822 -3.029 7.316 1.00 56.97 85 SER A O 1
ATOM 645 N N . ARG A 1 86 ? 29.676 -1.513 5.658 1.00 57.94 86 ARG A N 1
ATOM 646 C CA . ARG A 1 86 ? 31.136 -1.400 5.440 1.00 57.94 86 ARG A CA 1
ATOM 647 C C . ARG A 1 86 ? 31.879 -0.729 6.589 1.00 57.94 86 ARG A C 1
ATOM 649 O O . ARG A 1 86 ? 33.019 -1.073 6.845 1.00 57.94 86 ARG A O 1
ATOM 656 N N . LEU A 1 87 ? 31.261 0.228 7.279 1.00 58.59 87 LEU A N 1
ATOM 657 C CA . LEU A 1 87 ? 31.885 0.912 8.420 1.00 58.59 87 LEU A CA 1
ATOM 658 C C . LEU A 1 87 ? 31.948 0.047 9.693 1.00 58.59 87 LEU A C 1
ATOM 660 O O . LEU A 1 87 ? 32.557 0.459 10.679 1.00 58.59 87 LEU A O 1
ATOM 664 N N . ARG A 1 88 ? 31.304 -1.128 9.698 1.00 57.16 88 ARG A N 1
ATOM 665 C CA . ARG A 1 88 ? 31.309 -2.083 10.819 1.00 57.16 88 ARG A CA 1
ATOM 666 C C . ARG A 1 88 ? 32.091 -3.374 10.542 1.00 57.16 88 ARG A C 1
ATOM 668 O O . ARG A 1 88 ? 32.068 -4.260 11.395 1.00 57.16 88 ARG A O 1
ATOM 675 N N . SER A 1 89 ? 32.752 -3.475 9.388 1.00 52.81 89 SER A N 1
ATOM 676 C CA . SER A 1 89 ? 33.697 -4.544 9.023 1.00 52.81 89 SER A CA 1
ATOM 677 C C . SER A 1 89 ? 35.118 -4.009 9.007 1.00 52.81 89 SER A C 1
ATOM 679 O O . SER A 1 89 ? 36.004 -4.688 9.561 1.00 52.81 89 SER A O 1
#

Nearest PDB structures (foldseek):
  6nrd-assembly1_4  TM=3.288E-01  e=1.968E+00  Homo sapiens
  6nr9-assembly1_1  TM=2.898E-01  e=6.299E+00  Homo sapiens
  4p79-assembly1_A  TM=3.461E-01  e=5.905E+00  Mus musculus

InterPro domains:
  IPR036890 Histidine kinase/HSP90-like ATPase superfamily [G3DSA:3.30.565.10] (4-83)

Solvent-accessible surface area (backbone atoms only — not comparable to full-atom values): 5538 Å² total; per-residue (Å²): 136,62,73,65,56,64,66,54,39,52,73,69,72,48,82,82,86,78,65,69,37,86,34,57,51,62,63,46,48,49,55,48,49,57,61,45,36,78,76,46,69,89,72,79,82,92,84,81,84,82,87,54,75,45,78,39,31,63,69,61,51,40,51,52,49,46,33,54,53,45,48,71,70,42,64,68,58,58,54,55,51,52,52,55,55,59,78,74,109

Mean predicted aligned error: 9.98 Å